Protein AF-A0A2P6AR54-F1 (afdb_monomer_lite)

Organism: NCBI:txid2094561

Sequence (101 aa):
MNLTLHASKAMARFIKKRSKIDIDRLPCDDPALVGRVPIQSTPVNVAWQLHVIQTNRDYNDQVVIAMEAFSRYQILIPVTWDMGMKEIESILLTRWMEELL

Radius of gyration: 13.59 Å; chains: 1; bounding box: 33×34×36 Å

Structure (mmCIF, N/CA/C/O backbone):
data_AF-A0A2P6AR54-F1
#
_entry.id   AF-A0A2P6AR54-F1
#
loop_
_atom_site.group_PDB
_atom_site.id
_atom_site.type_symbol
_atom_site.label_atom_id
_atom_site.label_alt_id
_atom_site.label_comp_id
_atom_site.label_asym_id
_atom_site.label_entity_id
_atom_site.label_seq_id
_atom_site.pdbx_PDB_ins_code
_atom_site.Cartn_x
_atom_site.Cartn_y
_atom_site.Cartn_z
_atom_site.occupancy
_atom_site.B_iso_or_equiv
_atom_site.auth_seq_id
_atom_site.auth_comp_id
_atom_site.auth_asym_id
_atom_site.auth_atom_id
_atom_site.pdbx_PDB_model_num
ATOM 1 N N . MET A 1 1 ? -6.302 12.242 12.162 1.00 66.50 1 MET A N 1
ATOM 2 C CA . MET A 1 1 ? -6.476 10.813 11.842 1.00 66.50 1 MET A CA 1
ATOM 3 C C . MET A 1 1 ? -5.128 10.304 11.385 1.00 66.50 1 MET A C 1
ATOM 5 O O . MET A 1 1 ? -4.550 10.935 10.509 1.00 66.50 1 MET A O 1
ATOM 9 N N . ASN A 1 2 ? -4.601 9.263 12.022 1.00 81.50 2 ASN A N 1
ATOM 10 C CA . ASN A 1 2 ? -3.295 8.715 11.659 1.00 81.50 2 ASN A CA 1
ATOM 11 C C . ASN A 1 2 ? -3.461 7.640 10.581 1.00 81.50 2 ASN A C 1
ATOM 13 O O . ASN A 1 2 ? -4.494 6.968 10.537 1.00 81.50 2 ASN A O 1
ATOM 17 N N . LEU A 1 3 ? -2.461 7.515 9.709 1.00 84.56 3 LEU A N 1
ATOM 18 C CA . LEU A 1 3 ? -2.410 6.509 8.656 1.00 84.56 3 LEU A CA 1
ATOM 19 C C . LEU A 1 3 ? -1.324 5.494 9.006 1.00 84.56 3 LEU A C 1
ATOM 21 O O . LEU A 1 3 ? -0.185 5.874 9.271 1.00 84.56 3 LEU A O 1
ATOM 25 N N . THR A 1 4 ? -1.667 4.208 8.994 1.00 87.56 4 THR A N 1
ATOM 26 C CA . THR A 1 4 ? -0.683 3.126 9.129 1.00 87.56 4 THR A CA 1
ATOM 27 C C . THR A 1 4 ? -0.649 2.305 7.853 1.00 87.56 4 THR A C 1
ATOM 29 O O . THR A 1 4 ? -1.684 1.832 7.386 1.00 87.56 4 THR A O 1
ATOM 32 N N . LEU A 1 5 ? 0.545 2.133 7.288 1.00 87.31 5 LEU A N 1
ATOM 33 C CA . LEU A 1 5 ? 0.751 1.461 6.010 1.00 87.31 5 LEU A CA 1
ATOM 34 C C . LEU A 1 5 ? 1.517 0.160 6.227 1.00 87.31 5 LEU A C 1
ATOM 36 O O . LEU A 1 5 ? 2.670 0.174 6.650 1.00 87.31 5 LEU A O 1
ATOM 40 N N . HIS A 1 6 ? 0.887 -0.961 5.891 1.00 86.62 6 HIS A N 1
ATOM 41 C CA . HIS A 1 6 ? 1.503 -2.278 5.964 1.00 86.62 6 HIS A CA 1
ATOM 42 C C . HIS A 1 6 ? 1.807 -2.809 4.572 1.00 86.62 6 HIS A C 1
ATOM 44 O O . HIS A 1 6 ? 0.929 -2.886 3.715 1.00 86.62 6 HIS A O 1
ATOM 50 N N . ALA A 1 7 ? 3.042 -3.237 4.338 1.00 86.31 7 ALA A N 1
ATOM 51 C CA . ALA A 1 7 ? 3.445 -3.739 3.033 1.00 86.31 7 ALA A CA 1
ATOM 52 C C . ALA A 1 7 ? 3.482 -5.266 2.959 1.00 86.31 7 ALA A C 1
ATOM 54 O O . ALA A 1 7 ? 4.016 -5.966 3.826 1.00 86.31 7 ALA A O 1
ATOM 55 N N . SER A 1 8 ? 3.021 -5.784 1.821 1.00 84.88 8 SER A N 1
ATOM 56 C CA . SER A 1 8 ? 3.386 -7.129 1.378 1.00 84.88 8 SER A CA 1
ATOM 57 C C . SER A 1 8 ? 4.897 -7.255 1.138 1.00 84.88 8 SER A C 1
ATOM 59 O O . SER A 1 8 ? 5.609 -6.270 0.937 1.00 84.88 8 SER A O 1
ATOM 61 N N . LYS A 1 9 ? 5.416 -8.488 1.077 1.00 83.50 9 LYS A N 1
ATOM 62 C CA . LYS A 1 9 ? 6.849 -8.741 0.825 1.00 83.50 9 LYS A CA 1
ATOM 63 C C . LYS A 1 9 ? 7.345 -8.120 -0.48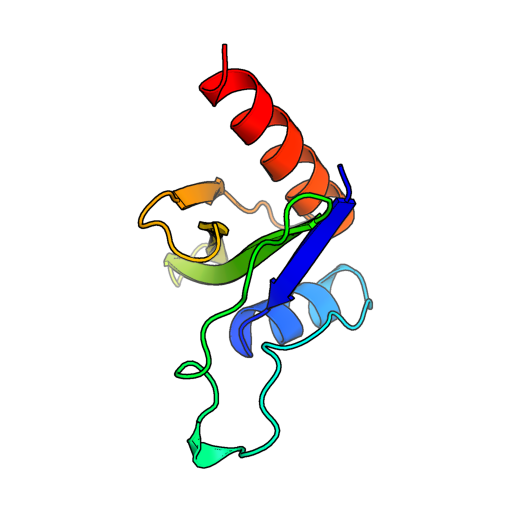6 1.00 83.50 9 LYS A C 1
ATOM 65 O O . LYS A 1 9 ? 8.455 -7.590 -0.530 1.00 83.50 9 LYS A O 1
ATOM 70 N N . ALA A 1 10 ? 6.544 -8.210 -1.548 1.00 85.88 10 ALA A N 1
ATOM 71 C CA . ALA A 1 10 ? 6.870 -7.605 -2.837 1.00 85.88 10 ALA A CA 1
ATOM 72 C C . ALA A 1 10 ? 6.926 -6.076 -2.724 1.00 85.88 10 ALA A C 1
ATOM 74 O O . ALA A 1 10 ? 7.902 -5.469 -3.159 1.00 85.88 10 ALA A O 1
ATOM 75 N N . MET A 1 11 ? 5.941 -5.482 -2.046 1.00 88.69 11 MET A N 1
ATOM 76 C CA . MET A 1 11 ? 5.873 -4.040 -1.825 1.00 88.69 11 MET A CA 1
ATOM 77 C C . MET A 1 11 ? 7.042 -3.525 -0.973 1.00 88.69 11 MET A C 1
ATOM 79 O O . MET A 1 11 ? 7.710 -2.570 -1.354 1.00 88.69 11 MET A O 1
ATOM 83 N N . ALA A 1 12 ? 7.383 -4.210 0.120 1.00 85.75 12 ALA A N 1
ATOM 84 C CA . ALA A 1 12 ? 8.517 -3.837 0.965 1.00 85.75 12 ALA A CA 1
ATOM 85 C C . ALA A 1 12 ? 9.847 -3.848 0.185 1.00 85.75 12 ALA A C 1
ATOM 87 O O . ALA A 1 12 ? 10.671 -2.948 0.333 1.00 85.75 12 ALA A O 1
ATOM 88 N N . ARG A 1 13 ? 10.055 -4.839 -0.698 1.00 86.62 13 ARG A N 1
ATOM 89 C CA . ARG A 1 13 ? 11.235 -4.884 -1.583 1.00 86.62 13 ARG A CA 1
ATOM 90 C C . ARG A 1 13 ? 11.229 -3.757 -2.611 1.00 86.62 13 ARG A C 1
ATOM 92 O O . ARG A 1 13 ? 12.282 -3.178 -2.871 1.00 86.62 13 ARG A O 1
ATOM 99 N N . PHE A 1 14 ? 10.066 -3.472 -3.191 1.00 86.00 14 PHE A N 1
ATOM 100 C CA . PHE A 1 14 ? 9.879 -2.388 -4.148 1.00 86.00 14 PHE A CA 1
ATOM 101 C C . PHE A 1 14 ? 10.247 -1.031 -3.525 1.00 86.00 14 PHE A C 1
ATOM 103 O O . PHE A 1 14 ? 11.100 -0.327 -4.067 1.00 86.00 14 PHE A O 1
ATOM 110 N N . ILE A 1 15 ? 9.711 -0.724 -2.341 1.00 84.69 15 ILE A N 1
ATOM 111 C CA . ILE A 1 15 ? 10.011 0.510 -1.604 1.00 84.69 15 ILE A CA 1
ATOM 112 C C . ILE A 1 15 ? 11.491 0.585 -1.231 1.00 84.69 15 ILE A C 1
ATOM 114 O O . ILE A 1 15 ? 12.157 1.562 -1.574 1.00 84.69 15 ILE A O 1
ATOM 118 N N . LYS A 1 16 ? 12.054 -0.477 -0.641 1.00 85.62 16 LYS A N 1
ATOM 119 C CA . LYS A 1 16 ? 13.474 -0.512 -0.265 1.00 85.62 16 LYS A CA 1
ATOM 120 C C . LYS A 1 16 ? 14.404 -0.243 -1.452 1.00 85.62 16 LYS A C 1
ATOM 122 O O . LYS A 1 16 ? 15.408 0.446 -1.298 1.00 85.62 16 LYS A O 1
ATOM 127 N N . LYS A 1 17 ? 14.070 -0.751 -2.644 1.00 84.69 17 LYS A N 1
ATOM 128 C CA . LYS A 1 17 ? 14.854 -0.516 -3.868 1.00 84.69 17 LYS A CA 1
ATOM 129 C C . LYS A 1 17 ? 14.859 0.959 -4.286 1.00 84.69 17 LYS A C 1
ATOM 131 O O . LYS A 1 17 ? 15.858 1.409 -4.839 1.00 84.69 17 LYS A O 1
ATOM 136 N N . ARG A 1 18 ? 13.770 1.694 -4.050 1.00 81.06 18 ARG A N 1
ATOM 137 C CA . ARG A 1 18 ? 13.566 3.040 -4.606 1.00 81.06 18 ARG A CA 1
ATOM 138 C C . ARG A 1 18 ? 13.823 4.166 -3.624 1.00 81.06 18 ARG A C 1
ATOM 140 O O . ARG A 1 18 ? 14.547 5.098 -3.942 1.00 81.06 18 ARG A O 1
ATOM 147 N N . SER A 1 19 ? 13.271 4.066 -2.422 1.00 76.44 19 SER A N 1
ATOM 148 C CA . SER A 1 19 ? 13.416 5.098 -1.395 1.00 76.44 19 SER A CA 1
ATOM 149 C C . SER A 1 19 ? 14.473 4.757 -0.349 1.00 76.44 19 SER A C 1
ATOM 151 O O . SER A 1 19 ? 14.767 5.599 0.493 1.00 76.44 19 SER A O 1
ATOM 153 N N . LYS A 1 20 ? 15.045 3.541 -0.377 1.00 79.56 20 LYS A N 1
ATOM 154 C CA . LYS A 1 20 ? 15.958 3.019 0.661 1.00 79.56 20 LYS A CA 1
ATOM 155 C C . LYS A 1 20 ? 15.350 3.034 2.074 1.00 79.56 20 LYS A C 1
ATOM 157 O O . LYS A 1 20 ? 16.082 2.957 3.054 1.00 79.56 20 LYS A O 1
ATOM 162 N N . ILE A 1 21 ? 14.022 3.110 2.166 1.00 78.56 21 ILE A N 1
ATOM 163 C CA . ILE A 1 21 ? 13.262 3.070 3.416 1.00 78.56 21 ILE A CA 1
ATOM 164 C C . ILE A 1 21 ? 12.814 1.629 3.659 1.00 78.56 21 ILE A C 1
ATOM 166 O O . ILE A 1 21 ? 12.339 0.960 2.737 1.00 78.56 21 ILE A O 1
ATOM 170 N N . ASP A 1 22 ? 12.964 1.156 4.893 1.00 76.44 22 ASP A N 1
ATOM 171 C CA . ASP A 1 22 ? 12.290 -0.054 5.353 1.00 76.44 22 ASP A CA 1
ATOM 172 C C . ASP A 1 22 ? 10.892 0.330 5.845 1.00 76.44 22 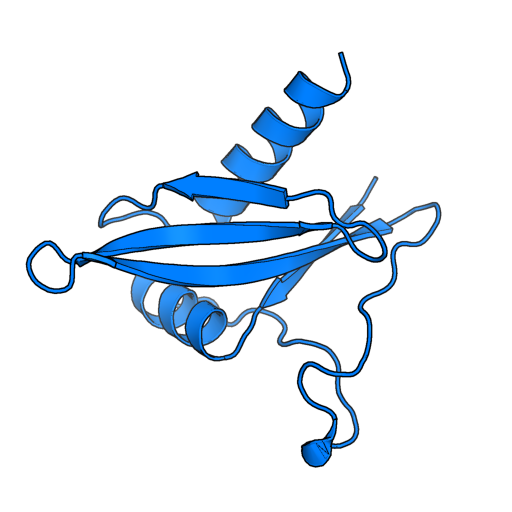ASP A C 1
ATOM 174 O O . ASP A 1 22 ? 10.723 1.311 6.565 1.00 76.44 22 ASP A O 1
ATOM 178 N N . ILE A 1 23 ? 9.890 -0.418 5.395 1.00 77.62 23 ILE A N 1
ATOM 179 C CA . ILE A 1 23 ? 8.490 -0.182 5.734 1.00 77.62 23 ILE A CA 1
ATOM 180 C C . ILE A 1 23 ? 7.968 -1.343 6.564 1.00 77.62 23 ILE A C 1
ATOM 182 O O . ILE A 1 23 ? 8.398 -2.492 6.369 1.00 77.62 23 ILE A O 1
ATOM 186 N N . ASP A 1 24 ? 7.020 -1.042 7.444 1.00 73.69 24 ASP A N 1
ATOM 187 C CA . ASP A 1 24 ? 6.424 -2.052 8.295 1.00 7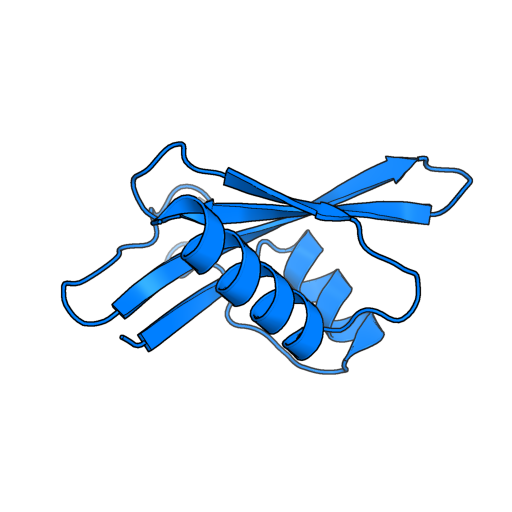3.69 24 ASP A CA 1
ATOM 188 C C . ASP A 1 24 ? 5.743 -3.111 7.439 1.00 73.69 24 ASP A C 1
ATOM 190 O O . ASP A 1 24 ? 4.909 -2.860 6.560 1.00 73.69 24 ASP A O 1
ATOM 194 N N . ARG A 1 25 ? 6.167 -4.348 7.671 1.00 73.31 25 ARG A N 1
ATOM 195 C CA . ARG A 1 25 ? 5.532 -5.499 7.049 1.00 73.31 25 ARG A CA 1
ATOM 196 C C . ARG A 1 25 ? 4.173 -5.714 7.698 1.00 73.31 25 ARG A C 1
ATOM 198 O O . ARG A 1 25 ? 3.883 -5.192 8.774 1.00 73.31 25 ARG A O 1
ATOM 205 N N . LEU A 1 26 ? 3.345 -6.509 7.034 1.00 68.81 26 LEU A N 1
ATOM 206 C CA . LEU A 1 26 ? 2.123 -7.011 7.652 1.00 68.81 26 LEU A CA 1
ATOM 207 C C . LEU A 1 26 ? 2.458 -7.649 9.013 1.00 68.81 26 LEU A C 1
ATOM 209 O O . LEU A 1 26 ? 3.348 -8.509 9.052 1.00 68.81 26 LEU A O 1
ATOM 213 N N . PRO A 1 27 ? 1.799 -7.214 10.102 1.00 62.81 27 PRO A N 1
ATOM 214 C CA . PRO A 1 27 ? 2.079 -7.705 11.440 1.00 62.81 27 PRO A CA 1
ATOM 215 C C . PRO A 1 27 ? 1.727 -9.186 11.482 1.00 62.81 27 PRO A C 1
ATOM 217 O O . PRO A 1 27 ? 0.625 -9.591 11.105 1.00 62.81 27 PRO A O 1
ATOM 220 N N . CYS A 1 28 ? 2.697 -10.013 11.859 1.00 63.72 28 CYS A N 1
ATOM 221 C CA . CYS A 1 28 ? 2.492 -11.444 11.928 1.00 63.72 28 CYS A CA 1
ATOM 222 C C . CYS A 1 28 ? 3.513 -12.091 12.857 1.00 63.72 28 CYS A C 1
ATOM 224 O O . CYS A 1 28 ? 4.685 -12.223 12.500 1.00 63.72 28 CYS A O 1
ATOM 226 N N . ASP A 1 29 ? 3.049 -12.493 14.036 1.00 63.94 29 ASP A N 1
ATOM 227 C CA . ASP A 1 29 ? 3.880 -13.165 15.038 1.00 63.94 29 ASP A CA 1
ATOM 228 C C . ASP A 1 29 ? 4.213 -14.609 14.626 1.00 63.94 29 ASP A C 1
ATOM 230 O O . ASP A 1 29 ? 5.247 -15.150 15.016 1.00 63.94 29 ASP A O 1
ATOM 234 N N . ASP A 1 30 ? 3.373 -15.214 13.778 1.00 70.44 30 ASP A N 1
ATOM 235 C CA . ASP A 1 30 ? 3.593 -16.531 13.182 1.00 70.44 30 ASP A CA 1
ATOM 236 C C . ASP A 1 30 ? 3.873 -16.407 11.669 1.00 70.44 30 ASP A C 1
ATOM 238 O O . ASP A 1 30 ? 2.968 -16.085 10.896 1.00 70.44 30 ASP A O 1
ATOM 242 N N . PRO A 1 31 ? 5.086 -16.732 11.189 1.00 66.75 31 PRO A N 1
ATOM 243 C CA . PRO A 1 31 ? 5.427 -16.722 9.767 1.00 66.75 31 PRO A CA 1
ATOM 244 C C . PRO A 1 31 ? 4.471 -17.521 8.862 1.00 66.75 31 PRO A C 1
ATOM 246 O O . PRO A 1 31 ? 4.346 -17.198 7.678 1.00 66.75 31 PRO A O 1
ATOM 249 N N . ALA A 1 32 ? 3.790 -18.545 9.389 1.00 67.75 32 ALA A N 1
ATOM 250 C CA . ALA A 1 32 ? 2.809 -19.341 8.652 1.00 67.75 32 ALA A CA 1
ATOM 251 C C . ALA A 1 32 ? 1.490 -18.590 8.387 1.00 67.75 32 ALA A C 1
ATOM 253 O O . ALA A 1 32 ? 0.724 -18.969 7.495 1.00 67.75 32 ALA A O 1
ATOM 254 N N . LEU A 1 33 ? 1.226 -17.515 9.134 1.00 61.59 33 LEU A N 1
ATOM 255 C CA . LEU A 1 33 ? 0.020 -16.694 9.039 1.00 61.59 33 LEU A CA 1
ATOM 256 C C . LEU A 1 33 ? 0.247 -15.380 8.280 1.00 61.59 33 LEU A C 1
ATOM 258 O O . LEU A 1 33 ? -0.661 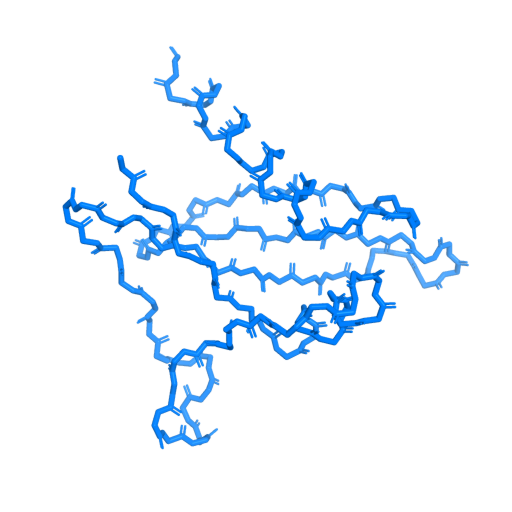-14.547 8.206 1.00 61.59 33 LEU A O 1
ATOM 262 N N . VAL A 1 34 ? 1.426 -15.178 7.685 1.00 63.88 34 VAL A N 1
ATOM 263 C CA . VAL A 1 34 ? 1.735 -13.964 6.917 1.00 63.88 34 VAL A CA 1
ATOM 264 C C . VAL A 1 34 ? 0.736 -13.821 5.767 1.00 63.88 34 VAL A C 1
ATOM 266 O O . VAL A 1 34 ? 0.623 -14.692 4.907 1.00 63.88 34 VAL A O 1
ATOM 269 N N . GLY A 1 35 ? -0.004 -12.708 5.759 1.00 61.22 35 GLY A N 1
ATOM 270 C CA . GLY A 1 35 ? -1.083 -12.449 4.799 1.00 61.22 35 GLY A CA 1
ATOM 271 C C . GLY A 1 35 ? -2.450 -13.038 5.177 1.00 61.22 35 GLY A C 1
ATOM 272 O O . GLY A 1 35 ? -3.392 -12.881 4.407 1.00 61.22 35 GLY A O 1
ATOM 273 N N . ARG A 1 36 ? -2.571 -13.697 6.338 1.00 64.50 36 ARG A N 1
ATOM 274 C CA . ARG A 1 36 ? -3.842 -14.168 6.926 1.00 64.50 36 ARG A CA 1
ATOM 275 C C . ARG A 1 36 ? -4.278 -13.355 8.142 1.00 64.50 36 ARG A C 1
ATOM 277 O O . ARG A 1 36 ? -5.458 -13.371 8.474 1.00 64.50 36 ARG A O 1
ATOM 284 N N . VAL A 1 37 ? -3.345 -12.669 8.804 1.00 66.38 37 VAL A N 1
ATOM 285 C CA . VAL A 1 37 ? -3.663 -11.750 9.903 1.00 66.38 37 VAL A CA 1
ATOM 286 C C . VAL A 1 37 ? -4.259 -10.469 9.311 1.00 66.38 37 VAL A C 1
ATOM 288 O O . VAL A 1 37 ? -3.575 -9.800 8.531 1.00 66.38 37 VAL A O 1
ATOM 291 N N . PRO A 1 38 ? -5.518 -10.126 9.632 1.00 68.50 38 PRO A N 1
ATOM 292 C CA . PRO A 1 38 ? -6.123 -8.896 9.152 1.00 68.50 38 PRO A CA 1
ATOM 293 C C . PRO A 1 38 ? -5.471 -7.695 9.840 1.00 68.50 38 PRO A C 1
ATOM 295 O O . PRO A 1 38 ? -5.310 -7.674 11.061 1.00 68.50 38 PRO A O 1
ATOM 298 N N . ILE A 1 39 ? -5.119 -6.679 9.056 1.00 79.56 39 ILE A N 1
ATOM 299 C CA . ILE A 1 39 ? -4.790 -5.361 9.602 1.00 79.56 39 ILE A CA 1
ATOM 300 C C . ILE A 1 39 ? -6.064 -4.714 10.148 1.00 79.56 39 ILE A C 1
ATOM 302 O O . ILE A 1 39 ? -7.148 -4.946 9.615 1.00 79.56 39 ILE A O 1
ATOM 306 N N . GLN A 1 40 ? -5.942 -3.938 11.226 1.00 79.88 40 GLN A N 1
ATOM 307 C CA . GLN A 1 40 ? -7.093 -3.357 11.912 1.00 79.88 40 GLN A CA 1
ATOM 308 C C . GLN A 1 40 ? -7.030 -1.832 11.922 1.00 79.88 40 GLN A C 1
ATOM 310 O O . GLN A 1 40 ? -6.060 -1.248 12.407 1.00 79.88 40 GLN A O 1
ATOM 315 N N . SER A 1 41 ? -8.094 -1.195 11.432 1.00 84.75 41 SER A N 1
ATOM 316 C CA . SER A 1 41 ? -8.364 0.219 11.693 1.00 84.75 41 SER A CA 1
ATOM 317 C C . SER A 1 41 ? -8.903 0.384 13.121 1.00 84.75 41 SER A C 1
ATOM 319 O O . SER A 1 41 ? -9.637 -0.459 13.636 1.00 84.75 41 SER A O 1
ATOM 321 N N . THR A 1 42 ? -8.550 1.490 13.767 1.00 84.69 42 THR A N 1
ATOM 322 C CA . THR A 1 42 ? -9.099 1.943 15.052 1.00 84.69 42 THR A CA 1
ATOM 323 C C . THR A 1 42 ? -9.756 3.316 14.861 1.00 84.69 42 THR A C 1
ATOM 325 O O . THR A 1 42 ? -9.493 3.976 13.854 1.00 84.69 42 THR A O 1
ATOM 328 N N . PRO A 1 43 ? -10.549 3.824 15.824 1.00 83.56 43 PRO A N 1
ATOM 329 C CA . PRO A 1 43 ? -11.183 5.142 15.697 1.00 83.56 43 PRO A CA 1
ATOM 330 C C . PRO A 1 43 ? -10.215 6.318 15.474 1.00 83.56 43 PRO A C 1
ATOM 332 O O . PRO A 1 43 ? -10.631 7.379 15.021 1.00 83.56 43 PRO A O 1
ATOM 335 N N . VAL A 1 44 ? -8.929 6.154 15.802 1.00 85.62 44 VAL A N 1
ATOM 336 C CA . VAL A 1 44 ? -7.902 7.204 15.679 1.00 85.62 44 VAL A CA 1
ATOM 337 C C . VAL A 1 44 ? -6.872 6.928 14.579 1.00 85.62 44 VAL A C 1
ATOM 339 O O . VAL A 1 44 ? -6.112 7.829 14.211 1.00 85.62 44 VAL A O 1
ATOM 342 N N . ASN A 1 45 ? -6.846 5.705 14.044 1.00 85.75 45 ASN A N 1
ATOM 343 C CA . ASN A 1 45 ? -5.844 5.242 13.091 1.00 85.75 45 ASN A CA 1
ATOM 344 C C . ASN A 1 45 ? -6.477 4.354 12.023 1.00 85.75 45 ASN A C 1
ATOM 346 O O . ASN A 1 45 ? -7.000 3.293 12.355 1.00 85.75 45 ASN A O 1
ATOM 350 N N . VAL A 1 46 ? -6.371 4.746 10.759 1.00 88.19 46 VAL A N 1
ATOM 351 C CA . VAL A 1 46 ? -6.860 3.937 9.640 1.00 88.19 46 VAL A CA 1
ATOM 352 C C . VAL A 1 46 ? -5.688 3.184 9.030 1.00 88.19 46 VAL A C 1
ATOM 354 O O . VAL A 1 46 ? -4.654 3.770 8.698 1.00 88.19 46 VAL A O 1
ATOM 357 N N . ALA A 1 47 ? -5.837 1.867 8.926 1.00 89.25 47 ALA A N 1
ATOM 358 C CA . ALA A 1 47 ? -4.792 0.985 8.436 1.00 89.25 47 ALA A CA 1
ATOM 359 C C . ALA A 1 47 ? -5.041 0.623 6.971 1.00 89.25 47 ALA A C 1
ATOM 361 O O . ALA A 1 47 ? -6.161 0.311 6.574 1.00 89.25 47 ALA A O 1
ATOM 362 N N . TRP A 1 48 ? -3.976 0.629 6.175 1.00 91.00 48 TRP A N 1
ATOM 363 C CA . TRP A 1 48 ? -4.011 0.227 4.775 1.00 91.00 48 TRP A CA 1
ATOM 364 C C . TRP A 1 48 ? -2.941 -0.811 4.481 1.00 91.00 48 TRP A C 1
ATOM 366 O O . TRP A 1 48 ? -1.809 -0.742 4.965 1.00 91.00 48 TRP A O 1
ATOM 376 N N . GLN A 1 49 ? -3.300 -1.770 3.640 1.00 89.75 49 GLN A N 1
ATOM 377 C CA . GLN A 1 49 ? -2.416 -2.799 3.135 1.00 89.75 49 GLN A CA 1
ATOM 378 C C . GLN A 1 49 ? -1.985 -2.451 1.714 1.00 89.75 49 GLN A C 1
ATOM 380 O O . GLN A 1 49 ? -2.811 -2.220 0.834 1.00 89.75 49 GLN A O 1
ATOM 385 N N . LEU A 1 50 ? -0.674 -2.444 1.486 1.00 90.62 50 LEU A N 1
ATOM 386 C CA . LEU A 1 50 ? -0.064 -2.087 0.215 1.00 90.62 50 LEU A CA 1
ATOM 387 C C . LEU A 1 50 ? 0.519 -3.318 -0.486 1.00 90.62 50 LEU A C 1
ATOM 389 O O . LEU A 1 50 ? 1.404 -4.029 0.017 1.00 90.62 50 LEU A O 1
ATOM 393 N N . HIS A 1 51 ? 0.058 -3.527 -1.712 1.00 89.94 51 HIS A N 1
ATOM 394 C CA . HIS A 1 51 ? 0.606 -4.492 -2.653 1.00 89.94 51 HIS A CA 1
ATOM 395 C C . HIS A 1 51 ? 1.157 -3.779 -3.869 1.00 89.94 51 HIS A C 1
ATOM 397 O O . HIS A 1 51 ? 0.661 -2.729 -4.243 1.00 89.94 51 HIS A O 1
ATOM 403 N N . VAL A 1 52 ? 2.153 -4.379 -4.510 1.00 90.38 52 VAL A N 1
ATOM 404 C CA . VAL A 1 52 ? 2.591 -3.967 -5.841 1.00 90.38 52 VAL A CA 1
ATOM 405 C C . VAL A 1 52 ? 2.434 -5.152 -6.774 1.00 90.38 52 VAL A C 1
ATOM 407 O O . VAL A 1 52 ? 2.854 -6.266 -6.446 1.00 90.38 52 VAL A O 1
ATOM 410 N N . ILE A 1 53 ? 1.816 -4.910 -7.920 1.00 89.81 53 ILE A N 1
ATOM 411 C CA . ILE A 1 53 ? 1.721 -5.864 -9.017 1.00 89.81 53 ILE A CA 1
ATOM 412 C C . ILE A 1 53 ? 2.446 -5.296 -10.229 1.00 89.81 53 ILE A C 1
ATOM 414 O O . ILE A 1 53 ? 2.456 -4.087 -10.450 1.00 89.81 53 ILE A O 1
ATOM 418 N N . GLN A 1 54 ? 3.069 -6.175 -11.006 1.00 84.69 54 GLN A N 1
ATOM 419 C CA . GLN A 1 54 ? 3.604 -5.819 -12.310 1.00 84.69 54 GLN A CA 1
ATOM 420 C C . GLN A 1 54 ? 2.508 -6.055 -13.345 1.00 84.69 54 GLN A C 1
ATOM 422 O O . GLN A 1 54 ? 1.989 -7.166 -13.443 1.00 84.69 54 GLN A O 1
ATOM 427 N N . THR A 1 55 ? 2.135 -5.013 -14.078 1.00 80.62 55 THR A N 1
ATOM 428 C CA . THR A 1 55 ? 1.074 -5.070 -15.091 1.00 80.62 55 THR A CA 1
ATOM 429 C C . THR A 1 55 ? 1.632 -5.386 -16.470 1.00 80.62 55 THR A C 1
ATOM 431 O O . THR A 1 55 ? 0.962 -6.044 -17.260 1.00 80.62 55 THR A O 1
ATOM 434 N N . ASN A 1 56 ? 2.879 -4.993 -16.738 1.00 76.62 56 ASN A N 1
ATOM 435 C CA . ASN A 1 56 ? 3.581 -5.339 -17.963 1.00 76.62 56 ASN A CA 1
ATOM 436 C C . ASN A 1 56 ? 5.028 -5.753 -17.667 1.00 76.62 56 ASN A C 1
ATOM 438 O O . ASN A 1 56 ? 5.787 -5.037 -17.004 1.00 76.62 56 ASN A O 1
ATOM 442 N N . ARG A 1 57 ? 5.412 -6.941 -18.147 1.00 68.94 57 ARG A N 1
ATOM 443 C CA . ARG A 1 57 ? 6.749 -7.486 -17.903 1.00 68.94 57 ARG A CA 1
ATOM 444 C C . ARG A 1 57 ? 7.833 -6.706 -18.645 1.00 68.94 57 ARG A C 1
ATOM 446 O O . ARG A 1 57 ? 8.895 -6.481 -18.072 1.00 68.94 57 ARG A O 1
ATOM 453 N N . ASP A 1 58 ? 7.535 -6.267 -19.862 1.00 73.31 58 ASP A N 1
ATOM 454 C CA . ASP A 1 58 ? 8.523 -5.690 -20.776 1.00 73.31 58 ASP A CA 1
ATOM 455 C C . ASP A 1 58 ? 8.761 -4.201 -20.505 1.00 73.31 58 ASP A C 1
ATOM 457 O O . ASP A 1 58 ? 9.873 -3.703 -20.670 1.00 73.31 58 ASP A O 1
ATOM 461 N N . TYR A 1 59 ? 7.739 -3.505 -20.004 1.00 65.69 59 TYR A N 1
ATOM 462 C CA . TYR A 1 59 ? 7.775 -2.057 -19.768 1.00 65.69 59 TYR A CA 1
ATOM 463 C C . TYR A 1 59 ? 7.990 -1.682 -18.296 1.00 65.69 59 TYR A C 1
ATOM 465 O O . TYR A 1 59 ? 8.080 -0.507 -17.961 1.00 65.69 59 TYR A O 1
ATOM 473 N N . ASN A 1 60 ? 8.133 -2.678 -17.410 1.00 72.56 60 ASN A N 1
ATOM 474 C CA . ASN A 1 60 ? 8.226 -2.487 -15.957 1.00 72.56 60 ASN A CA 1
ATOM 475 C C . ASN A 1 60 ? 7.063 -1.677 -15.358 1.00 72.56 60 ASN A C 1
ATOM 477 O O . ASN A 1 60 ? 7.209 -1.115 -14.270 1.00 72.56 60 ASN A O 1
ATOM 481 N N . ASP A 1 61 ? 5.910 -1.665 -16.028 1.00 83.19 61 ASP A N 1
ATOM 482 C CA . ASP A 1 61 ? 4.716 -1.008 -15.517 1.00 83.19 61 ASP A CA 1
ATOM 483 C C . ASP A 1 61 ? 4.247 -1.724 -14.255 1.00 83.19 61 ASP A C 1
ATOM 485 O O . ASP A 1 61 ? 4.136 -2.958 -14.198 1.00 83.19 61 ASP A O 1
ATOM 489 N N . GLN A 1 62 ? 4.009 -0.935 -13.216 1.00 88.56 62 GLN A N 1
ATOM 490 C CA . GLN A 1 62 ? 3.630 -1.418 -11.902 1.00 88.56 62 GLN A CA 1
ATOM 491 C C . GLN A 1 62 ? 2.427 -0.635 -11.396 1.00 88.56 62 GLN A C 1
ATOM 493 O O . GLN A 1 62 ? 2.251 0.546 -11.688 1.00 88.56 62 GLN A O 1
ATOM 498 N N . VAL A 1 63 ? 1.592 -1.310 -10.618 1.00 92.25 63 VAL A N 1
ATOM 499 C CA . VAL A 1 63 ? 0.462 -0.696 -9.927 1.00 92.25 63 VAL A CA 1
ATOM 500 C C . VAL A 1 63 ? 0.563 -1.065 -8.463 1.00 92.25 63 VAL A C 1
ATOM 502 O O . VAL A 1 63 ? 0.719 -2.240 -8.116 1.00 92.25 63 VAL A O 1
ATOM 505 N N . VAL A 1 64 ? 0.477 -0.055 -7.606 1.00 92.62 64 VAL A N 1
ATOM 506 C CA . VAL A 1 64 ? 0.245 -0.261 -6.184 1.00 92.62 64 VAL A CA 1
ATOM 507 C C . VAL A 1 64 ? -1.251 -0.410 -5.958 1.00 92.62 64 VAL A C 1
ATOM 509 O O . VAL A 1 64 ? -2.048 0.413 -6.397 1.00 92.62 64 VAL A O 1
ATOM 512 N N . ILE A 1 65 ? -1.626 -1.482 -5.274 1.00 92.75 65 ILE A N 1
ATOM 513 C CA . ILE A 1 65 ? -2.978 -1.708 -4.780 1.00 92.75 65 ILE A CA 1
ATOM 514 C C . ILE A 1 65 ? -2.948 -1.354 -3.299 1.00 92.75 65 ILE A C 1
ATOM 516 O O . ILE A 1 65 ? -2.311 -2.058 -2.510 1.00 92.75 65 ILE A O 1
ATOM 520 N N . ALA A 1 66 ? -3.609 -0.258 -2.942 1.00 92.69 66 ALA A N 1
ATOM 521 C CA . ALA A 1 66 ? -3.849 0.121 -1.562 1.00 92.69 66 ALA A CA 1
ATOM 522 C C . ALA A 1 66 ? -5.239 -0.371 -1.159 1.00 92.69 66 ALA A C 1
ATOM 524 O O . ALA A 1 66 ? -6.229 0.009 -1.778 1.00 92.69 66 ALA A O 1
ATOM 525 N N . MET A 1 67 ? -5.309 -1.237 -0.153 1.00 91.06 67 MET A N 1
ATOM 526 C CA . MET A 1 67 ? -6.550 -1.814 0.359 1.00 91.06 67 MET A CA 1
ATOM 527 C C . MET A 1 67 ? -6.772 -1.353 1.793 1.00 91.06 67 MET A C 1
ATOM 529 O O . MET A 1 67 ? -5.880 -1.508 2.627 1.00 91.06 67 MET A O 1
ATOM 533 N N . GLU A 1 68 ? -7.937 -0.788 2.079 1.00 89.81 68 GLU A N 1
ATOM 534 C CA . GLU A 1 68 ? -8.270 -0.335 3.430 1.00 89.81 68 GLU A CA 1
ATOM 535 C C . GLU A 1 68 ? -8.613 -1.533 4.334 1.00 89.81 68 GLU A C 1
ATOM 537 O O . GLU A 1 68 ? -9.158 -2.548 3.890 1.00 89.81 68 GLU A O 1
ATOM 542 N N . ALA A 1 69 ? -8.216 -1.458 5.605 1.00 83.75 69 ALA A N 1
ATOM 543 C CA . ALA A 1 69 ? -8.402 -2.537 6.566 1.00 83.75 69 ALA A CA 1
ATOM 544 C C . ALA A 1 69 ? -9.883 -2.872 6.787 1.00 83.75 69 ALA A C 1
ATOM 546 O O . ALA A 1 69 ? -10.697 -2.006 7.066 1.00 83.75 69 ALA A O 1
ATOM 547 N N . PHE A 1 70 ? -10.225 -4.163 6.757 1.00 72.81 70 PHE A N 1
ATOM 548 C CA . PHE A 1 70 ? -11.600 -4.658 6.934 1.00 72.81 70 PHE A CA 1
ATOM 549 C C . PHE A 1 70 ? -12.636 -4.176 5.909 1.00 72.81 70 PHE A C 1
ATOM 551 O O . PHE A 1 70 ? -13.824 -4.461 6.075 1.00 72.81 70 PHE A O 1
ATOM 558 N N . SER A 1 71 ? -12.220 -3.561 4.804 1.00 72.44 71 SER A N 1
ATOM 559 C CA . SER A 1 71 ? -13.104 -3.305 3.672 1.00 72.44 71 SER A CA 1
ATOM 560 C C . SER A 1 71 ? -12.595 -3.972 2.395 1.00 72.44 71 SER A C 1
ATOM 562 O O . SER A 1 71 ? -11.484 -4.489 2.302 1.00 72.44 71 SER A O 1
ATOM 564 N N . ARG A 1 72 ? -13.464 -4.011 1.380 1.00 79.25 72 ARG A N 1
ATOM 565 C CA . ARG A 1 72 ? -13.072 -4.365 0.005 1.00 79.25 72 ARG A CA 1
ATOM 566 C C . ARG A 1 72 ? -12.666 -3.128 -0.797 1.00 79.25 72 ARG A C 1
ATOM 568 O O . ARG A 1 72 ? -12.480 -3.237 -2.009 1.00 79.25 72 ARG A O 1
ATOM 575 N N . TYR A 1 73 ? -12.581 -1.974 -0.137 1.00 87.69 73 TYR A N 1
ATOM 576 C CA . TYR A 1 73 ? -12.296 -0.704 -0.771 1.00 87.69 73 TYR A CA 1
ATOM 577 C C . TYR A 1 73 ? -10.815 -0.630 -1.134 1.00 87.69 73 TYR A C 1
ATOM 579 O O . TYR A 1 73 ? -9.934 -0.938 -0.327 1.00 87.69 73 TYR A O 1
ATOM 587 N N . GLN A 1 74 ? -10.557 -0.304 -2.397 1.00 91.56 74 GLN A N 1
ATOM 588 C CA . GLN A 1 74 ? -9.233 -0.370 -2.992 1.00 91.56 74 GLN A CA 1
ATOM 589 C C . GLN A 1 74 ? -8.984 0.853 -3.855 1.00 91.56 74 GLN A C 1
ATOM 591 O O . GLN A 1 74 ? -9.801 1.194 -4.708 1.00 91.56 74 GLN A O 1
ATOM 596 N N . ILE A 1 75 ? -7.803 1.437 -3.691 1.00 93.62 75 ILE A N 1
ATOM 597 C CA . ILE A 1 75 ? -7.291 2.496 -4.550 1.00 93.62 75 ILE A CA 1
ATOM 598 C C . ILE A 1 75 ? -6.118 1.924 -5.345 1.00 93.62 75 ILE A C 1
ATOM 600 O O . ILE A 1 75 ? -5.146 1.406 -4.788 1.00 93.62 75 ILE A O 1
ATOM 604 N N . LEU A 1 76 ? -6.223 2.009 -6.672 1.00 93.81 76 LEU A N 1
ATOM 605 C CA . LEU A 1 76 ? -5.163 1.621 -7.600 1.00 93.81 76 LEU A CA 1
ATOM 606 C C . LEU A 1 76 ? -4.300 2.840 -7.925 1.00 93.81 76 LEU A C 1
ATOM 608 O O . LEU A 1 76 ? -4.805 3.848 -8.421 1.00 93.81 76 LEU A O 1
ATOM 612 N N . ILE A 1 77 ? -3.002 2.737 -7.663 1.00 93.19 77 ILE A N 1
ATOM 613 C CA . ILE A 1 77 ? -2.024 3.806 -7.863 1.00 93.19 77 ILE A CA 1
ATOM 614 C C . ILE A 1 77 ? -1.046 3.353 -8.953 1.00 93.19 77 ILE A C 1
ATOM 616 O O . ILE A 1 77 ? -0.227 2.463 -8.700 1.00 93.19 77 ILE A O 1
ATOM 620 N N . PRO A 1 78 ? -1.123 3.915 -10.171 1.00 91.00 78 PRO A N 1
ATOM 621 C CA . PRO A 1 78 ? -0.115 3.691 -11.199 1.00 91.00 78 PRO A CA 1
ATOM 622 C C . PRO A 1 78 ? 1.249 4.189 -10.721 1.00 91.00 78 PRO A C 1
ATOM 624 O O . PRO A 1 78 ? 1.367 5.297 -10.204 1.00 91.00 78 PRO A O 1
ATOM 627 N N . VAL A 1 79 ? 2.279 3.365 -10.890 1.00 86.25 79 VAL A N 1
ATOM 628 C CA . VAL A 1 79 ? 3.630 3.646 -10.403 1.00 86.25 79 VAL A CA 1
ATOM 629 C C . VAL A 1 79 ? 4.523 4.037 -11.575 1.00 86.25 79 VAL A C 1
ATOM 631 O O . VAL A 1 79 ? 4.729 3.244 -12.492 1.00 86.25 79 VAL A O 1
ATOM 634 N N . THR A 1 80 ? 5.104 5.235 -11.524 1.00 80.50 80 THR A N 1
ATOM 635 C CA . THR A 1 80 ? 6.176 5.667 -12.441 1.00 80.50 80 THR A CA 1
ATOM 636 C C . THR A 1 80 ? 7.527 5.091 -12.005 1.00 80.50 80 THR A C 1
ATOM 638 O O . THR A 1 80 ? 7.612 4.375 -11.015 1.00 80.50 80 THR A O 1
ATOM 641 N N . TRP A 1 81 ? 8.622 5.336 -12.726 1.00 69.38 81 TRP A N 1
ATOM 642 C CA . TRP A 1 81 ? 9.936 4.717 -12.462 1.00 69.38 81 TRP A CA 1
ATOM 643 C C . TRP A 1 81 ? 10.684 5.269 -11.228 1.00 69.38 81 TRP A C 1
ATOM 645 O O . TRP A 1 81 ? 11.571 4.596 -10.700 1.00 69.38 81 TRP A O 1
ATOM 655 N N . ASP A 1 82 ? 10.299 6.442 -10.738 1.00 77.56 82 ASP A N 1
ATOM 656 C CA . ASP A 1 82 ? 10.932 7.205 -9.655 1.00 77.56 82 ASP A CA 1
ATOM 657 C C . ASP A 1 82 ? 10.098 7.270 -8.369 1.00 77.56 82 ASP A C 1
ATOM 659 O O . ASP A 1 82 ? 10.632 7.561 -7.298 1.00 77.56 82 ASP A O 1
ATOM 663 N N . MET A 1 83 ? 8.819 6.902 -8.452 1.00 85.19 83 MET A N 1
ATOM 664 C CA . MET A 1 83 ? 7.891 6.995 -7.334 1.00 85.19 83 MET A CA 1
ATOM 665 C C . MET A 1 83 ? 8.366 6.226 -6.092 1.00 85.19 83 MET A C 1
ATOM 667 O O . MET A 1 83 ? 8.658 5.022 -6.142 1.00 85.19 83 MET A O 1
ATOM 671 N N . GLY A 1 84 ? 8.444 6.950 -4.974 1.00 85.56 84 GLY A N 1
ATOM 672 C CA . GLY A 1 84 ? 8.843 6.457 -3.656 1.00 85.56 84 GLY A CA 1
ATOM 673 C C . GLY A 1 84 ? 7.692 6.465 -2.649 1.00 85.56 84 GLY A C 1
ATOM 674 O O . GLY A 1 84 ? 6.571 6.858 -2.954 1.00 85.56 84 GLY A O 1
ATOM 675 N N . MET A 1 85 ? 7.968 6.050 -1.408 1.00 87.44 85 MET A N 1
ATOM 676 C CA . MET A 1 85 ? 6.900 5.828 -0.425 1.00 87.44 85 MET A CA 1
ATOM 677 C C . MET A 1 85 ? 6.086 7.081 -0.080 1.00 87.44 85 MET A C 1
ATOM 679 O O . MET A 1 85 ? 4.866 7.011 0.001 1.00 87.44 85 MET A O 1
ATOM 683 N N . LYS A 1 86 ? 6.754 8.229 0.079 1.00 87.81 86 LYS A N 1
ATOM 684 C CA . LYS A 1 86 ? 6.087 9.500 0.403 1.00 87.81 86 LYS A CA 1
ATOM 685 C C . LYS A 1 86 ? 5.105 9.939 -0.681 1.00 87.81 86 LYS A C 1
ATOM 687 O O . LYS A 1 86 ? 4.069 10.514 -0.379 1.00 87.81 86 LYS A O 1
ATOM 692 N N . GLU A 1 87 ? 5.439 9.674 -1.938 1.00 90.19 87 GLU A N 1
ATOM 693 C CA . GLU A 1 87 ? 4.586 10.025 -3.070 1.00 90.19 87 GLU A CA 1
ATOM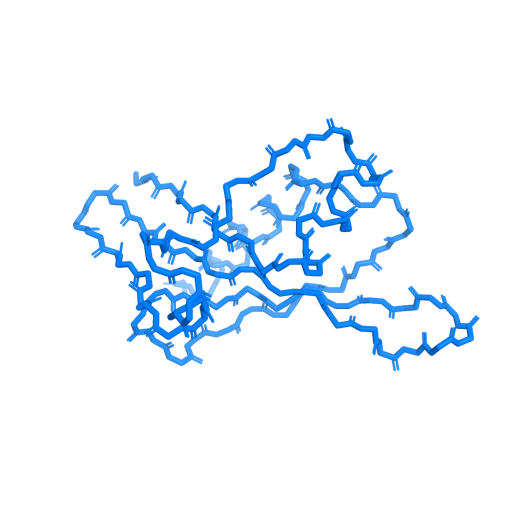 694 C C . GLU A 1 87 ? 3.372 9.097 -3.151 1.00 90.19 87 GLU A C 1
ATOM 696 O O . GLU A 1 87 ? 2.251 9.571 -3.298 1.00 90.19 87 GLU A O 1
ATOM 701 N N . ILE A 1 88 ? 3.574 7.793 -2.935 1.00 90.81 88 ILE A N 1
ATOM 702 C CA . ILE A 1 88 ? 2.483 6.808 -2.847 1.00 90.81 88 ILE A CA 1
ATOM 703 C C . ILE A 1 88 ? 1.516 7.170 -1.719 1.00 90.81 88 ILE A C 1
ATOM 705 O O . ILE A 1 88 ? 0.305 7.146 -1.918 1.00 90.81 88 ILE A O 1
ATOM 709 N N . GLU A 1 89 ? 2.044 7.524 -0.548 1.00 91.19 89 GLU A N 1
ATOM 710 C CA . GLU A 1 89 ? 1.248 7.972 0.594 1.00 91.19 89 GLU A CA 1
ATOM 711 C C . GLU A 1 89 ? 0.466 9.252 0.275 1.00 91.19 89 GLU A C 1
ATOM 713 O O . GLU A 1 89 ? -0.730 9.321 0.550 1.00 91.19 89 GLU A O 1
ATOM 718 N N . SER A 1 90 ? 1.108 10.235 -0.366 1.00 91.75 90 SER A N 1
ATOM 719 C CA . SER A 1 90 ? 0.442 11.474 -0.776 1.00 91.75 90 SER A CA 1
ATOM 720 C C . SER A 1 90 ? -0.702 11.209 -1.754 1.00 91.75 90 SER A C 1
ATOM 722 O O . SER A 1 90 ? -1.796 11.727 -1.553 1.00 91.75 90 SER A O 1
ATOM 724 N N . ILE A 1 91 ? -0.479 10.389 -2.787 1.00 93.19 91 ILE A N 1
ATOM 725 C CA . ILE A 1 91 ? -1.512 10.041 -3.774 1.00 93.19 91 ILE A CA 1
ATOM 726 C C . ILE A 1 91 ? -2.662 9.296 -3.098 1.00 93.19 91 ILE A C 1
ATOM 728 O O . ILE A 1 91 ? -3.824 9.592 -3.370 1.00 93.19 91 ILE A O 1
ATOM 732 N N . LEU A 1 92 ? -2.349 8.348 -2.210 1.00 92.94 92 LEU A N 1
ATOM 733 C CA . LEU A 1 92 ? -3.354 7.603 -1.461 1.00 92.94 92 LEU A CA 1
ATOM 734 C C . LEU A 1 92 ? -4.245 8.542 -0.643 1.00 92.94 92 LEU A C 1
ATOM 736 O O . LEU A 1 92 ? -5.465 8.445 -0.732 1.00 92.94 92 LEU A O 1
ATOM 740 N N . LEU A 1 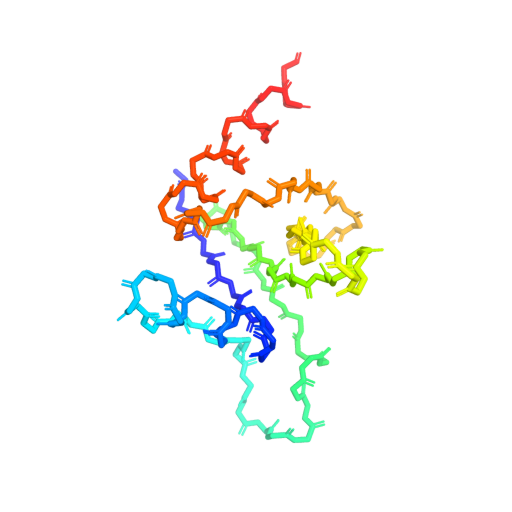93 ? -3.644 9.461 0.116 1.00 91.56 93 LEU A N 1
ATOM 741 C CA . LEU A 1 93 ? -4.379 10.426 0.932 1.00 91.56 93 LEU A CA 1
ATOM 742 C C . LEU A 1 93 ? -5.250 11.350 0.079 1.00 91.56 93 LEU A C 1
ATOM 744 O O . LEU A 1 93 ? -6.425 11.521 0.392 1.00 91.56 93 LEU A O 1
ATOM 748 N N . THR A 1 94 ? -4.707 11.906 -1.008 1.00 92.31 94 THR A N 1
ATOM 749 C CA . THR A 1 94 ? -5.464 12.779 -1.915 1.00 92.31 94 THR A CA 1
ATOM 750 C C . THR A 1 94 ? -6.664 12.050 -2.506 1.00 92.31 94 THR A C 1
ATOM 752 O O . THR A 1 94 ? -7.789 12.519 -2.367 1.00 92.31 94 THR A O 1
ATOM 755 N N . ARG A 1 95 ? -6.445 10.867 -3.091 1.00 91.94 95 ARG A N 1
ATOM 756 C CA . ARG A 1 95 ? -7.522 10.085 -3.707 1.00 91.94 95 ARG A CA 1
ATOM 757 C C . ARG A 1 95 ? -8.576 9.653 -2.700 1.00 91.94 95 ARG A C 1
ATOM 759 O O . ARG A 1 95 ? -9.763 9.706 -2.993 1.00 91.94 95 ARG A O 1
ATOM 766 N N . TRP A 1 96 ? -8.153 9.241 -1.510 1.00 90.50 96 TRP A N 1
ATOM 767 C CA . TRP A 1 96 ? -9.092 8.846 -0.471 1.00 90.50 96 TRP A CA 1
ATOM 768 C C . TRP A 1 96 ? -9.955 10.024 -0.001 1.00 90.50 96 TRP A C 1
ATOM 770 O O . TRP A 1 96 ? -11.152 9.853 0.202 1.00 90.50 96 TRP A O 1
ATOM 780 N N . MET A 1 97 ? -9.382 11.226 0.125 1.00 87.06 97 MET A N 1
ATOM 781 C CA . MET A 1 97 ? -10.147 12.433 0.453 1.00 87.06 97 MET A CA 1
ATOM 782 C C . MET A 1 97 ? -11.134 12.826 -0.650 1.00 87.06 97 MET A C 1
ATOM 784 O O . MET A 1 97 ? -12.247 13.233 -0.335 1.00 87.06 97 MET A O 1
ATOM 788 N N . GLU A 1 98 ? -10.744 12.705 -1.919 1.00 88.62 98 GLU A N 1
ATOM 789 C CA . GLU A 1 98 ? -11.620 12.994 -3.063 1.00 88.62 98 GLU A CA 1
ATOM 790 C C . GLU A 1 98 ? -12.817 12.042 -3.140 1.00 88.62 98 GLU A C 1
ATOM 792 O O . GLU A 1 98 ? -13.905 12.469 -3.500 1.00 88.62 98 GLU A O 1
ATOM 797 N N . GLU A 1 99 ? -12.642 10.771 -2.775 1.00 82.38 99 GLU A N 1
ATOM 798 C CA . GLU A 1 99 ? -13.723 9.776 -2.802 1.00 82.38 99 GLU A CA 1
ATOM 799 C C . GLU A 1 99 ? -14.666 9.855 -1.578 1.00 82.38 99 GLU A C 1
ATOM 801 O O . GLU A 1 99 ? -15.701 9.188 -1.554 1.00 82.38 99 GLU A O 1
ATOM 806 N N . LEU A 1 100 ? -14.330 10.665 -0.564 1.00 69.19 100 LEU A N 1
ATOM 807 C CA . LEU A 1 100 ? -15.174 10.941 0.611 1.00 69.19 100 LEU A CA 1
ATOM 808 C C . LEU A 1 100 ? -16.082 12.177 0.448 1.00 69.19 100 LEU A C 1
ATOM 810 O O . LEU A 1 100 ? -16.944 12.394 1.305 1.00 69.19 100 LEU A O 1
ATOM 814 N N . LEU A 1 101 ? -15.868 12.987 -0.594 1.00 52.28 101 LEU A N 1
ATOM 815 C CA . LEU A 1 101 ? -16.634 14.199 -0.923 1.00 52.28 101 LEU A CA 1
ATOM 816 C C . LEU A 1 101 ? -17.698 13.916 -1.990 1.00 52.28 101 LEU A C 1
ATOM 818 O O . LEU A 1 101 ? -18.773 14.552 -1.895 1.00 52.28 101 LEU A O 1
#

pLDDT: mean 81.85, std 9.64, range [52.28, 93.81]

Foldseek 3Di:
DAEAEAEDPQRQVVQCVAVVDGHHHDDDPDPVCRVVDFDDADPVYWYWYWDKDQPDPVVSWIWIWIHTTPDNDTDIHTDDPRDHDVNVVVVVVVVVVVVVD

Secondary structure (DSSP, 8-state):
-EEEEEE-HHHHHHHHHHH----PBPP-SSGGGTTTSPP--BTTEEEEEEEEEES-TTT--EEEEEEETTS--EEEEEE-SS--HHHHHHHHHHHHHHTT-